Protein AF-F8KZ22-F1 (afdb_monomer_lite)

Structure (mmCIF, N/CA/C/O backbone):
data_AF-F8KZ22-F1
#
_entry.id   AF-F8KZ22-F1
#
loop_
_atom_site.group_PDB
_atom_site.id
_atom_site.type_symbol
_atom_site.label_atom_id
_atom_site.label_alt_id
_atom_site.label_comp_id
_atom_site.label_asym_id
_atom_site.label_entity_id
_atom_site.label_seq_id
_atom_site.pdbx_PDB_ins_code
_atom_site.Cartn_x
_atom_site.Cartn_y
_atom_site.Cartn_z
_atom_site.occupancy
_atom_site.B_iso_or_equiv
_atom_site.auth_seq_id
_atom_site.auth_comp_id
_atom_site.auth_asym_id
_atom_site.auth_atom_id
_atom_site.pdbx_PDB_model_num
ATOM 1 N N . MET A 1 1 ? -4.131 7.095 10.435 1.00 88.06 1 MET A N 1
ATOM 2 C CA . MET A 1 1 ? -4.513 5.981 9.549 1.00 88.06 1 MET A CA 1
ATOM 3 C C . MET A 1 1 ? -5.635 5.099 10.100 1.00 88.06 1 MET A C 1
ATOM 5 O O . MET A 1 1 ? -5.567 4.620 11.239 1.00 88.06 1 MET A O 1
ATOM 9 N N . TYR A 1 2 ? -6.628 4.825 9.253 1.00 82.56 2 TYR A N 1
ATOM 10 C CA . TYR A 1 2 ? -7.607 3.747 9.425 1.00 82.56 2 TYR A CA 1
ATOM 11 C C . TYR A 1 2 ? -7.615 2.875 8.162 1.00 82.56 2 TYR A C 1
ATOM 13 O O . TYR A 1 2 ? -7.743 3.401 7.058 1.00 82.56 2 TYR A O 1
ATOM 21 N N . ILE A 1 3 ? -7.444 1.565 8.351 1.00 79.25 3 ILE A N 1
ATOM 22 C CA . ILE A 1 3 ? -7.582 0.532 7.321 1.00 79.25 3 ILE A CA 1
ATOM 23 C C . ILE A 1 3 ? -8.841 -0.225 7.697 1.00 79.25 3 ILE A C 1
ATOM 25 O O . ILE A 1 3 ? -8.985 -0.617 8.860 1.00 79.25 3 ILE A O 1
ATOM 29 N N . PHE A 1 4 ? -9.753 -0.364 6.752 1.00 72.38 4 PHE A N 1
ATOM 30 C CA . PHE A 1 4 ? -11.017 -1.020 6.998 1.00 72.38 4 PHE A CA 1
ATOM 31 C C . PHE A 1 4 ? -11.191 -2.143 5.993 1.00 72.38 4 PHE A C 1
ATOM 33 O O . PHE A 1 4 ? -11.305 -1.906 4.793 1.00 72.38 4 PHE A O 1
ATOM 40 N N . ASP A 1 5 ? -11.132 -3.351 6.530 1.00 68.69 5 ASP A N 1
ATOM 41 C CA . ASP A 1 5 ? -11.573 -4.566 5.878 1.00 68.69 5 ASP A CA 1
ATOM 42 C C . ASP A 1 5 ? -12.926 -4.878 6.515 1.00 68.69 5 ASP A C 1
ATOM 44 O O . ASP A 1 5 ? -12.996 -5.167 7.714 1.00 68.69 5 ASP A O 1
ATOM 48 N N . GLU A 1 6 ? -14.005 -4.655 5.765 1.00 57.28 6 GLU A N 1
ATOM 49 C CA . GLU A 1 6 ? -15.361 -4.832 6.288 1.00 57.28 6 GLU A CA 1
ATOM 50 C C . GLU A 1 6 ? -15.646 -6.293 6.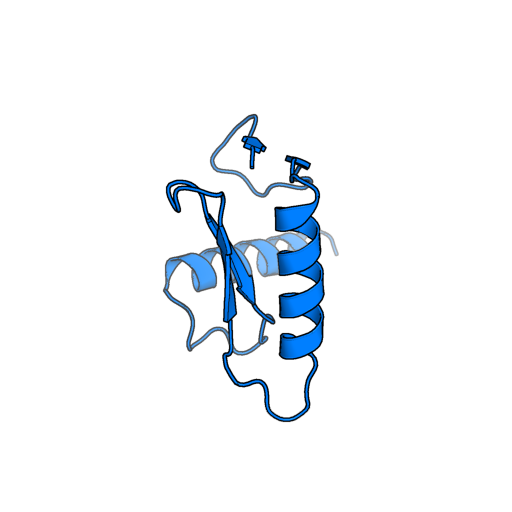602 1.00 57.28 6 GLU A C 1
ATOM 52 O O . GLU A 1 6 ? -16.498 -6.568 7.441 1.00 57.28 6 GLU A O 1
ATOM 57 N N . ASP A 1 7 ? -14.948 -7.219 5.943 1.00 55.69 7 ASP A N 1
ATOM 58 C CA . ASP A 1 7 ? -15.456 -8.555 5.758 1.00 55.69 7 ASP A CA 1
ATOM 59 C C . ASP A 1 7 ? -14.417 -9.391 4.952 1.00 55.69 7 ASP A C 1
ATOM 61 O O . ASP A 1 7 ? -14.278 -9.234 3.742 1.00 55.69 7 ASP A O 1
ATOM 65 N N . LEU A 1 8 ? -13.865 -10.430 5.601 1.00 57.28 8 LEU A N 1
ATOM 66 C CA . LEU A 1 8 ? -13.655 -11.791 5.051 1.00 57.28 8 LEU A CA 1
ATOM 67 C C . LEU A 1 8 ? -12.252 -12.263 4.587 1.00 57.28 8 LEU A C 1
ATOM 69 O O . LEU A 1 8 ? -11.420 -11.540 4.061 1.00 57.28 8 LEU A O 1
ATOM 73 N N . GLU A 1 9 ? -12.078 -13.594 4.660 1.00 56.06 9 GLU A N 1
ATOM 74 C CA . GLU A 1 9 ? -11.053 -14.393 3.960 1.00 56.06 9 GLU A CA 1
ATOM 75 C C . GLU A 1 9 ? -11.362 -14.504 2.447 1.00 56.06 9 GLU A C 1
ATOM 77 O O . GLU A 1 9 ? -11.626 -15.593 1.931 1.00 56.06 9 GLU A O 1
ATOM 82 N N . LYS A 1 10 ? -11.420 -13.372 1.733 1.00 58.50 10 LYS A N 1
ATOM 83 C CA . LYS A 1 10 ? -11.750 -13.308 0.296 1.00 58.50 10 LYS A CA 1
ATOM 84 C C . LYS A 1 10 ? -10.836 -12.351 -0.462 1.00 58.50 10 LYS A C 1
ATOM 86 O O . LYS A 1 10 ? -10.216 -11.475 0.133 1.00 58.50 10 LYS A O 1
ATOM 91 N N . ASN A 1 11 ? -10.819 -12.493 -1.788 1.00 62.94 11 ASN A N 1
ATOM 92 C CA . ASN A 1 11 ? -10.303 -11.456 -2.676 1.00 62.94 11 ASN A CA 1
ATOM 93 C C . ASN A 1 11 ? -11.126 -10.175 -2.476 1.00 62.94 11 ASN A C 1
ATOM 95 O O . ASN A 1 11 ? -12.358 -10.214 -2.513 1.00 62.94 11 ASN A O 1
ATOM 99 N N . LEU A 1 12 ? -10.435 -9.064 -2.218 1.00 70.62 12 LEU A N 1
ATOM 100 C CA . LEU A 1 12 ? -11.047 -7.754 -2.030 1.00 70.62 12 LEU A CA 1
ATOM 101 C C . LEU A 1 12 ? -11.066 -7.017 -3.370 1.00 70.62 12 LEU A C 1
ATOM 103 O O . LEU A 1 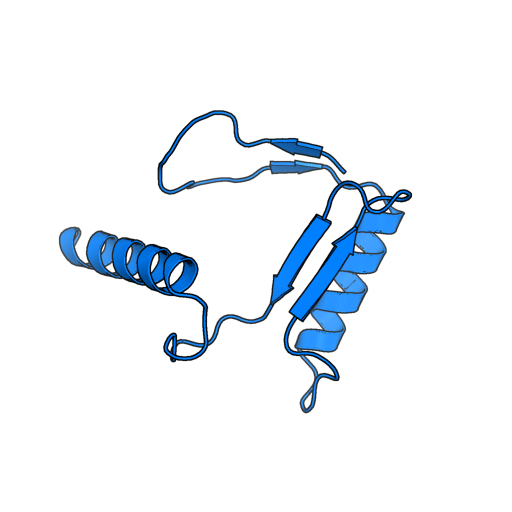12 ? -10.018 -6.611 -3.865 1.00 70.62 12 LEU A O 1
ATOM 107 N N . ASP A 1 13 ? -12.259 -6.785 -3.915 1.00 68.94 13 ASP A N 1
ATOM 108 C CA . ASP A 1 13 ? -12.434 -5.970 -5.128 1.00 68.94 13 ASP A CA 1
ATOM 109 C C . ASP A 1 13 ? -12.277 -4.462 -4.849 1.00 68.94 13 ASP A C 1
ATOM 111 O O . ASP A 1 13 ? -12.165 -3.648 -5.768 1.00 68.94 13 ASP A O 1
ATOM 115 N N . GLY A 1 14 ? -12.279 -4.061 -3.572 1.00 69.81 14 GLY A N 1
ATOM 116 C CA . GLY A 1 14 ? -12.131 -2.672 -3.161 1.00 69.81 14 GLY A CA 1
ATOM 117 C C . GLY A 1 14 ? -11.617 -2.527 -1.734 1.00 69.81 14 GLY A C 1
ATOM 118 O O . GLY A 1 14 ? -12.051 -3.231 -0.827 1.00 69.81 14 GLY A O 1
ATOM 119 N N . ILE A 1 15 ? -10.709 -1.570 -1.535 1.00 83.25 15 ILE A N 1
ATOM 120 C CA . ILE A 1 15 ? -10.183 -1.184 -0.222 1.00 83.25 15 ILE A CA 1
ATOM 121 C C . ILE A 1 15 ? -10.342 0.323 -0.021 1.00 83.25 15 ILE A C 1
ATOM 123 O O . ILE A 1 15 ? -10.107 1.111 -0.938 1.00 83.25 15 ILE A O 1
ATOM 127 N N . THR A 1 16 ? -10.710 0.736 1.194 1.00 84.62 16 THR A N 1
ATOM 128 C CA . THR A 1 16 ? -10.727 2.152 1.585 1.00 84.62 16 THR A CA 1
ATOM 129 C C . THR A 1 16 ? -9.671 2.404 2.651 1.00 84.62 16 THR A C 1
ATOM 131 O O . THR A 1 16 ? -9.717 1.837 3.743 1.00 84.62 16 THR A O 1
ATOM 134 N N . ILE A 1 17 ? -8.728 3.295 2.343 1.00 90.25 17 ILE A N 1
ATOM 135 C CA . ILE A 1 17 ? -7.658 3.700 3.256 1.00 90.25 17 ILE A CA 1
ATOM 136 C C . ILE A 1 17 ? -7.857 5.176 3.600 1.00 90.25 17 ILE A C 1
ATOM 138 O O . ILE A 1 17 ? -7.825 6.042 2.727 1.00 90.25 17 ILE A O 1
ATOM 142 N N . LEU A 1 18 ? -8.052 5.468 4.886 1.00 92.81 18 LEU A N 1
ATOM 143 C CA . LEU A 1 18 ? -8.232 6.831 5.383 1.00 92.81 18 LEU A CA 1
ATOM 144 C C . LEU A 1 18 ? -6.920 7.324 5.997 1.00 92.81 18 LEU A C 1
ATOM 146 O O . LEU A 1 18 ? -6.504 6.859 7.068 1.00 92.81 18 LEU A O 1
ATOM 150 N N . LEU A 1 19 ? -6.291 8.277 5.310 1.00 93.94 19 LEU A N 1
ATOM 151 C CA . LEU A 1 19 ? -4.985 8.832 5.654 1.00 93.94 19 LEU A CA 1
ATOM 152 C C . LEU A 1 19 ? -5.089 10.297 6.083 1.00 93.94 19 LEU A C 1
ATOM 154 O O . LEU A 1 19 ? -5.899 11.066 5.562 1.00 93.94 19 LEU A O 1
ATOM 158 N N . THR A 1 20 ? -4.243 10.699 7.027 1.00 96.31 20 THR A N 1
ATOM 159 C CA . THR A 1 20 ? -4.012 12.115 7.325 1.00 96.31 20 THR A CA 1
ATOM 160 C C . THR A 1 20 ? -3.205 12.772 6.201 1.00 96.31 20 THR A C 1
ATOM 162 O O . THR A 1 20 ? -2.625 12.105 5.343 1.00 96.31 20 THR A O 1
ATOM 165 N N . ARG A 1 21 ? -3.111 14.107 6.215 1.00 95.69 21 ARG A N 1
ATOM 166 C CA . ARG A 1 21 ? -2.291 14.843 5.241 1.00 95.69 21 ARG A CA 1
ATOM 167 C C . ARG A 1 21 ? -0.822 14.401 5.252 1.00 95.69 21 ARG A C 1
ATOM 169 O O . ARG A 1 21 ? -0.253 14.201 4.187 1.00 95.69 21 ARG A O 1
ATOM 176 N N . SER A 1 22 ? -0.229 14.235 6.434 1.00 95.75 22 SER A N 1
ATOM 177 C CA . SER A 1 22 ? 1.170 13.813 6.578 1.00 95.75 22 SER A CA 1
ATOM 178 C C . SER A 1 22 ? 1.394 12.374 6.108 1.00 95.75 22 SER A C 1
ATOM 180 O O . SER A 1 22 ? 2.431 12.070 5.527 1.00 95.75 22 SER A O 1
ATOM 182 N N . GLU A 1 23 ? 0.419 11.486 6.314 1.00 96.56 23 GLU A N 1
ATOM 183 C CA . GLU A 1 23 ? 0.447 10.121 5.780 1.00 96.56 23 GLU A CA 1
ATOM 184 C C . GLU A 1 23 ? 0.367 10.141 4.237 1.00 96.56 23 GLU A C 1
ATOM 186 O O . GLU A 1 23 ? 1.146 9.466 3.571 1.00 96.56 23 GLU A O 1
ATOM 191 N N . ILE A 1 24 ? -0.482 10.986 3.638 1.00 95.69 24 ILE A N 1
ATOM 192 C CA . ILE A 1 24 ? -0.540 11.161 2.172 1.00 95.69 24 ILE A CA 1
ATOM 193 C C . ILE A 1 24 ? 0.782 11.692 1.598 1.00 95.69 24 ILE A C 1
ATOM 195 O O . ILE A 1 24 ? 1.219 11.258 0.532 1.00 95.69 24 ILE A O 1
ATOM 199 N N . GLU A 1 25 ? 1.439 12.622 2.285 1.00 95.81 25 GLU A N 1
ATOM 200 C CA . GLU A 1 25 ? 2.736 13.153 1.851 1.00 95.81 25 GLU A CA 1
ATOM 201 C C . GLU A 1 25 ? 3.825 12.070 1.846 1.00 95.81 25 GLU A C 1
ATOM 203 O O . GLU A 1 25 ? 4.596 11.996 0.886 1.00 95.81 25 GLU A O 1
ATOM 208 N N . GLN A 1 26 ? 3.839 11.189 2.855 1.00 94.44 26 GLN A N 1
ATOM 209 C CA . GLN A 1 26 ? 4.714 10.012 2.882 1.00 94.44 26 GLN A CA 1
ATOM 210 C C . 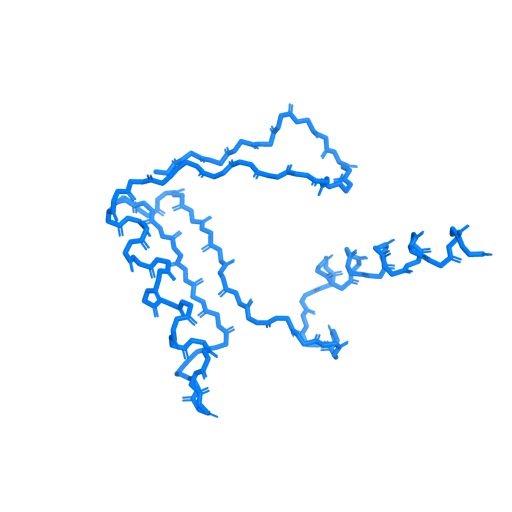GLN A 1 26 ? 4.446 9.094 1.685 1.00 94.44 26 GLN A C 1
ATOM 212 O O . GLN A 1 26 ? 5.381 8.755 0.961 1.00 94.44 26 GLN A O 1
ATOM 217 N N . LEU A 1 27 ? 3.174 8.766 1.420 1.00 95.06 27 LEU A N 1
ATOM 218 C CA . LEU A 1 27 ? 2.773 7.920 0.291 1.00 95.06 27 LEU A CA 1
ATOM 219 C C . LEU A 1 27 ? 3.310 8.456 -1.042 1.00 95.06 27 LEU A C 1
ATOM 221 O O . LEU A 1 27 ? 3.911 7.712 -1.811 1.00 95.06 27 LEU A O 1
ATOM 225 N N . ILE A 1 28 ? 3.118 9.752 -1.309 1.00 95.19 28 ILE A N 1
ATOM 226 C CA . ILE A 1 28 ? 3.584 10.390 -2.549 1.00 95.19 28 ILE A CA 1
ATOM 227 C C . ILE A 1 28 ? 5.112 10.351 -2.643 1.00 95.19 28 ILE A C 1
ATOM 229 O O . ILE A 1 28 ? 5.651 10.117 -3.725 1.00 95.19 28 ILE A O 1
ATOM 233 N N . GLY A 1 29 ? 5.810 10.600 -1.533 1.00 94.50 29 GLY A N 1
ATOM 234 C CA . GLY A 1 29 ? 7.268 10.520 -1.475 1.00 94.50 29 GLY A CA 1
ATOM 235 C C . GLY A 1 29 ? 7.774 9.123 -1.828 1.00 94.50 29 GLY A C 1
ATOM 236 O O . GLY A 1 29 ? 8.603 8.982 -2.724 1.00 94.50 29 GLY A O 1
ATOM 237 N N . TYR A 1 30 ? 7.219 8.096 -1.188 1.00 95.00 30 TYR A N 1
ATOM 238 C CA . TYR A 1 30 ? 7.604 6.702 -1.412 1.00 95.00 30 TYR A CA 1
ATOM 239 C C . TYR A 1 30 ? 7.267 6.224 -2.821 1.00 95.00 30 TYR A C 1
ATOM 241 O O . TYR A 1 30 ? 8.106 5.616 -3.478 1.00 95.00 30 TYR A O 1
ATOM 249 N N . ALA A 1 31 ? 6.080 6.562 -3.330 1.00 91.69 31 ALA A N 1
ATOM 250 C CA . ALA A 1 31 ? 5.689 6.222 -4.693 1.00 91.69 31 ALA A CA 1
ATOM 251 C C . ALA A 1 31 ? 6.643 6.829 -5.734 1.00 91.69 31 ALA A C 1
ATOM 253 O O . ALA A 1 31 ? 6.974 6.172 -6.715 1.00 91.69 31 ALA A O 1
ATOM 254 N N . LYS A 1 32 ? 7.122 8.062 -5.520 1.00 93.75 32 LYS A N 1
ATOM 255 C CA . LYS A 1 32 ? 8.116 8.684 -6.408 1.00 93.75 32 LYS A CA 1
ATOM 256 C C . LYS A 1 32 ? 9.467 7.979 -6.346 1.00 93.75 32 LYS A C 1
ATOM 258 O O . LYS A 1 32 ? 10.046 7.743 -7.397 1.00 93.75 32 LYS A O 1
ATOM 263 N N . GLN A 1 33 ? 9.935 7.638 -5.147 1.00 93.00 33 GLN A N 1
ATOM 264 C CA . GLN A 1 33 ? 11.222 6.962 -4.961 1.00 93.00 33 GLN A CA 1
ATOM 265 C C . GLN A 1 33 ? 11.240 5.564 -5.583 1.00 93.00 33 GLN A C 1
ATOM 267 O O . GLN A 1 33 ? 12.226 5.183 -6.200 1.00 93.00 33 GLN A O 1
ATOM 272 N N . LEU A 1 34 ? 10.132 4.822 -5.485 1.00 91.31 34 LEU A N 1
ATOM 273 C CA . LEU A 1 34 ? 9.996 3.508 -6.118 1.00 91.31 34 LEU A CA 1
ATOM 274 C C . LEU A 1 34 ? 10.135 3.557 -7.648 1.00 91.31 34 LEU A C 1
ATOM 276 O O . LEU A 1 34 ? 10.541 2.571 -8.250 1.00 91.31 34 LEU A O 1
ATOM 280 N N . LEU A 1 35 ? 9.802 4.685 -8.279 1.00 89.94 35 LEU A N 1
ATOM 281 C CA . LEU A 1 35 ? 9.870 4.862 -9.733 1.00 89.94 35 LEU A CA 1
ATOM 282 C C . LEU A 1 35 ? 11.246 5.340 -10.235 1.00 89.94 35 LEU A C 1
ATOM 284 O O . LEU A 1 35 ? 11.397 5.608 -11.427 1.00 89.94 35 LEU A O 1
ATOM 288 N N . GLU A 1 36 ? 12.238 5.488 -9.356 1.00 91.31 36 GLU A N 1
ATOM 289 C CA . GLU A 1 36 ? 13.605 5.849 -9.743 1.00 91.31 36 GLU A CA 1
ATOM 290 C C . GLU A 1 36 ? 14.320 4.668 -10.430 1.00 91.31 36 GLU A C 1
ATOM 292 O O . GLU A 1 36 ? 14.027 3.510 -10.154 1.00 91.31 36 GLU A O 1
ATOM 297 N N . GLU A 1 37 ? 15.291 4.937 -11.316 1.00 86.88 37 GLU A N 1
ATOM 298 C CA . GLU A 1 37 ? 16.035 3.877 -12.034 1.00 86.88 37 GLU A CA 1
ATOM 299 C C . GLU A 1 37 ? 16.821 2.944 -11.095 1.00 86.88 37 GLU A C 1
ATOM 301 O O . GLU A 1 37 ? 17.103 1.803 -11.450 1.00 86.88 37 GLU A O 1
ATOM 306 N N . ASN A 1 38 ? 17.191 3.433 -9.909 1.00 83.88 38 ASN A N 1
ATOM 307 C CA . ASN A 1 38 ? 17.883 2.675 -8.868 1.00 83.88 38 ASN A CA 1
ATOM 308 C C . ASN A 1 38 ? 17.282 3.049 -7.505 1.00 83.88 38 ASN A C 1
ATOM 310 O O . ASN A 1 38 ? 17.868 3.869 -6.789 1.00 83.88 38 ASN A O 1
ATOM 314 N N . PRO A 1 39 ? 16.100 2.513 -7.162 1.00 87.31 39 PRO A N 1
ATOM 315 C CA . PRO A 1 39 ? 15.428 2.883 -5.932 1.00 87.31 39 PRO A CA 1
ATOM 316 C C . PRO A 1 39 ? 16.270 2.422 -4.731 1.00 87.31 39 PRO A C 1
ATOM 318 O O . PRO A 1 39 ? 16.860 1.340 -4.759 1.00 87.31 39 P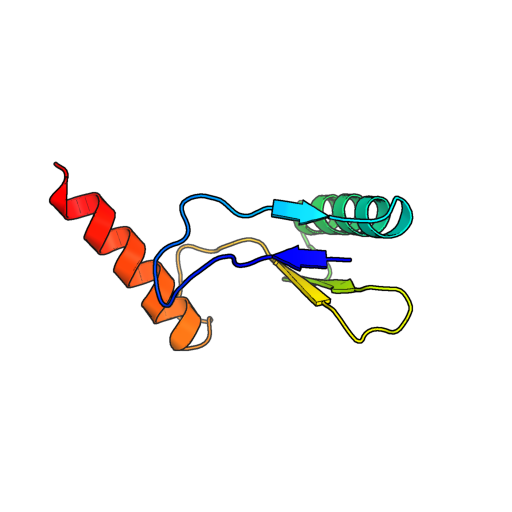RO A O 1
ATOM 321 N N . PRO A 1 40 ? 16.348 3.213 -3.651 1.00 85.75 40 PRO A N 1
ATOM 322 C CA . PRO A 1 40 ? 17.153 2.842 -2.490 1.00 85.75 40 PRO A CA 1
ATOM 323 C C . PRO A 1 40 ? 16.542 1.696 -1.662 1.00 85.75 40 PRO A C 1
ATOM 325 O O . PRO A 1 40 ? 17.223 1.154 -0.793 1.00 85.75 40 PRO A O 1
ATOM 328 N N . SER A 1 41 ? 15.277 1.335 -1.904 1.00 85.44 41 SER A N 1
ATOM 329 C CA . SER A 1 41 ? 14.586 0.187 -1.307 1.00 85.44 41 SER A CA 1
ATOM 330 C C . SER A 1 41 ? 13.507 -0.347 -2.254 1.00 85.44 41 SER A C 1
ATOM 332 O O . SER A 1 41 ? 12.843 0.435 -2.933 1.00 85.44 41 SER A O 1
ATOM 334 N N . ASP A 1 42 ? 13.275 -1.663 -2.236 1.00 84.81 42 ASP A N 1
ATOM 335 C CA . ASP A 1 42 ? 12.224 -2.327 -3.030 1.00 84.81 42 ASP A CA 1
ATOM 336 C C . ASP A 1 42 ? 10.813 -2.130 -2.440 1.00 84.81 42 ASP A C 1
ATOM 338 O O . ASP A 1 42 ? 9.796 -2.430 -3.073 1.00 84.81 42 ASP A O 1
ATOM 342 N N . HIS A 1 43 ? 10.740 -1.646 -1.198 1.00 90.38 43 HIS A N 1
ATOM 343 C CA . HIS A 1 43 ? 9.496 -1.346 -0.501 1.00 90.38 43 HIS A CA 1
ATOM 344 C C . HIS A 1 43 ? 9.669 -0.233 0.534 1.00 90.38 43 HIS A C 1
ATOM 346 O O . HIS A 1 43 ? 10.764 0.028 1.035 1.00 90.38 43 HIS A O 1
ATOM 352 N N . TYR A 1 44 ? 8.556 0.397 0.887 1.00 92.31 44 TYR A N 1
ATOM 353 C CA . TYR A 1 44 ? 8.475 1.442 1.896 1.00 92.31 44 TYR A CA 1
ATOM 354 C C . TYR A 1 44 ? 7.323 1.182 2.852 1.00 92.31 44 TYR A C 1
ATOM 356 O O . TYR A 1 44 ? 6.350 0.511 2.511 1.00 92.31 44 TYR A O 1
ATOM 364 N N . HIS A 1 45 ? 7.429 1.754 4.044 1.00 91.94 45 HIS A N 1
ATOM 365 C CA . HIS A 1 45 ? 6.449 1.611 5.108 1.00 91.94 45 HIS A CA 1
ATOM 366 C C . HIS A 1 45 ? 5.780 2.957 5.355 1.00 91.94 45 HIS A C 1
ATOM 368 O O . HIS A 1 45 ? 6.425 3.914 5.777 1.00 91.94 45 HIS A O 1
ATOM 374 N N . LEU A 1 46 ? 4.486 3.033 5.070 1.00 94.12 46 LEU A N 1
ATOM 375 C CA . LEU A 1 46 ? 3.645 4.159 5.433 1.00 94.12 46 LEU A CA 1
ATOM 376 C C . LEU A 1 46 ? 3.044 3.902 6.810 1.00 94.12 46 LEU A C 1
ATOM 378 O O . LEU A 1 46 ? 2.228 2.996 6.966 1.00 94.12 46 LEU A O 1
ATOM 382 N N . SER A 1 47 ? 3.415 4.725 7.786 1.00 93.25 47 SER A N 1
ATOM 383 C CA . SER A 1 47 ? 3.056 4.505 9.186 1.00 93.25 47 SER A CA 1
ATOM 384 C C . SER A 1 47 ? 2.350 5.710 9.792 1.00 93.25 47 SER A C 1
ATOM 386 O O . SER A 1 47 ? 2.573 6.861 9.409 1.00 93.25 47 SER A O 1
ATOM 388 N N . ASN A 1 48 ? 1.480 5.441 10.763 1.00 92.19 48 ASN A N 1
ATOM 389 C CA . ASN A 1 48 ? 0.892 6.498 11.577 1.00 92.19 48 ASN A CA 1
ATOM 390 C C . ASN A 1 48 ? 1.905 7.040 12.606 1.00 92.19 48 ASN A C 1
ATOM 392 O O . ASN A 1 48 ? 2.965 6.463 12.829 1.00 92.19 48 ASN A O 1
ATOM 396 N N . GLU A 1 49 ? 1.556 8.136 13.282 1.00 89.75 49 GLU A N 1
ATOM 397 C CA . GLU A 1 49 ? 2.469 8.896 14.160 1.00 89.75 49 GLU A CA 1
ATOM 398 C C . GLU A 1 49 ? 3.155 8.073 15.266 1.00 89.75 49 GLU A C 1
ATOM 400 O O . GLU A 1 49 ? 4.256 8.411 15.693 1.00 89.75 49 GLU A O 1
ATOM 405 N N . ASN A 1 50 ? 2.518 6.997 15.738 1.00 91.75 50 ASN A N 1
ATOM 406 C CA . ASN A 1 50 ? 3.047 6.126 16.791 1.00 91.75 50 ASN A CA 1
ATOM 407 C C . ASN A 1 50 ? 3.558 4.768 16.279 1.00 91.75 50 ASN A C 1
ATOM 409 O O . ASN A 1 50 ? 3.834 3.886 17.096 1.00 91.75 50 ASN A O 1
ATOM 413 N N . TYR A 1 51 ? 3.660 4.592 14.958 1.00 89.19 51 TYR A N 1
ATOM 414 C CA . TYR A 1 51 ? 4.121 3.366 14.296 1.00 89.19 51 TYR A CA 1
ATOM 415 C C . TYR A 1 51 ? 3.339 2.100 14.696 1.00 89.19 51 TYR A C 1
ATOM 417 O O . TYR A 1 51 ? 3.843 0.989 14.577 1.00 89.19 51 TYR A O 1
ATOM 425 N N . GLN A 1 52 ? 2.111 2.247 15.207 1.00 89.94 52 GLN A N 1
ATOM 426 C CA . GLN A 1 52 ? 1.259 1.109 15.583 1.00 89.94 52 GLN A CA 1
ATOM 427 C C . GLN A 1 52 ? 0.451 0.573 14.401 1.00 89.94 52 GLN A C 1
ATOM 429 O O . GLN A 1 52 ? -0.072 -0.537 14.464 1.00 89.94 52 GLN A O 1
ATOM 434 N N . LYS A 1 53 ? 0.294 1.375 13.345 1.00 88.75 53 LYS A N 1
ATOM 435 C CA . LYS A 1 53 ? -0.387 0.996 12.108 1.00 88.75 53 LYS A CA 1
ATOM 436 C C . LYS A 1 53 ? 0.527 1.303 10.934 1.00 88.75 53 LYS A C 1
ATOM 438 O O . LYS A 1 53 ? 1.046 2.417 10.858 1.00 88.75 53 LYS A O 1
ATOM 443 N N . GLU A 1 54 ? 0.641 0.351 10.014 1.00 89.19 54 GLU A N 1
ATOM 444 C CA . GLU A 1 54 ? 1.548 0.420 8.870 1.00 89.19 54 GLU A CA 1
ATOM 445 C C . GLU A 1 54 ? 0.909 -0.165 7.600 1.00 89.19 54 GLU A C 1
ATOM 447 O O . GLU A 1 54 ? 0.132 -1.118 7.672 1.00 89.19 54 GLU A O 1
ATOM 452 N N . ILE A 1 55 ? 1.245 0.414 6.447 1.00 90.50 55 ILE A N 1
ATOM 453 C CA . ILE A 1 55 ? 0.991 -0.122 5.108 1.00 90.50 55 ILE A CA 1
ATOM 454 C C . ILE A 1 55 ? 2.334 -0.245 4.392 1.00 90.50 55 ILE A C 1
ATOM 456 O O . ILE A 1 55 ? 3.065 0.737 4.269 1.00 90.50 55 ILE A O 1
ATOM 460 N N . THR A 1 56 ? 2.643 -1.431 3.875 1.00 89.81 56 THR A N 1
ATOM 461 C CA . THR A 1 56 ? 3.820 -1.638 3.024 1.00 89.81 56 THR A CA 1
ATOM 462 C C . THR A 1 56 ? 3.470 -1.347 1.567 1.00 89.81 56 THR A C 1
ATOM 464 O O . THR A 1 56 ? 2.511 -1.896 1.029 1.00 89.81 56 THR A O 1
ATOM 467 N N . ILE A 1 57 ? 4.261 -0.495 0.920 1.00 90.69 57 ILE A N 1
ATOM 468 C CA . ILE A 1 57 ? 4.117 -0.099 -0.483 1.00 90.69 57 ILE A CA 1
ATOM 469 C C . ILE A 1 57 ? 5.331 -0.635 -1.232 1.00 90.69 57 ILE A C 1
ATOM 471 O O . ILE A 1 57 ? 6.462 -0.355 -0.846 1.00 90.69 57 ILE A O 1
ATOM 475 N N . CYS A 1 58 ? 5.113 -1.399 -2.295 1.00 89.25 58 CYS A N 1
ATOM 476 C CA . CYS A 1 58 ? 6.183 -1.981 -3.100 1.00 89.25 58 CYS A CA 1
ATOM 477 C C . CYS A 1 58 ? 5.767 -2.061 -4.569 1.00 89.25 58 CYS A C 1
ATOM 479 O O . CYS A 1 58 ? 4.573 -2.042 -4.881 1.00 89.25 58 CYS A O 1
ATOM 481 N N . ILE A 1 59 ? 6.750 -2.151 -5.466 1.00 87.69 59 ILE A N 1
ATOM 482 C CA . ILE A 1 59 ? 6.486 -2.503 -6.862 1.00 87.69 59 ILE A CA 1
ATOM 483 C C . ILE A 1 59 ? 6.392 -4.024 -6.957 1.00 87.69 59 ILE A C 1
ATOM 485 O O . ILE A 1 59 ? 7.265 -4.757 -6.490 1.00 87.69 59 ILE A O 1
ATOM 489 N N . TYR A 1 60 ? 5.310 -4.493 -7.566 1.00 83.75 60 TYR A N 1
ATOM 490 C CA . TYR A 1 60 ? 5.112 -5.901 -7.863 1.00 83.75 60 TYR A CA 1
ATOM 491 C C . TYR A 1 60 ? 5.984 -6.339 -9.050 1.00 83.75 60 TYR A C 1
ATOM 493 O O . TYR A 1 60 ? 5.971 -5.699 -10.104 1.00 83.75 60 TYR A O 1
ATOM 501 N N . ASN A 1 61 ? 6.709 -7.448 -8.885 1.00 78.88 61 ASN A N 1
ATOM 502 C CA . ASN A 1 61 ? 7.423 -8.136 -9.958 1.00 78.88 61 ASN A CA 1
ATOM 503 C C . ASN A 1 61 ? 6.695 -9.452 -10.313 1.00 78.88 61 ASN A C 1
ATOM 505 O O . ASN A 1 61 ? 6.420 -10.239 -9.403 1.00 78.88 61 ASN A O 1
ATOM 509 N N . PRO A 1 62 ? 6.429 -9.730 -11.607 1.00 78.06 62 PRO A N 1
ATOM 510 C CA . PRO A 1 62 ? 5.870 -11.006 -12.059 1.00 78.06 62 PRO A CA 1
ATOM 511 C C . PRO A 1 62 ? 6.664 -12.246 -11.629 1.00 78.06 62 PRO A C 1
ATOM 513 O O . PRO A 1 62 ? 6.088 -13.323 -11.474 1.00 78.06 62 PRO A O 1
ATOM 516 N N . ASP A 1 63 ? 7.981 -12.127 -11.423 1.00 85.38 63 ASP A N 1
ATOM 517 C CA . ASP A 1 63 ? 8.752 -13.192 -10.783 1.00 85.38 63 ASP A CA 1
ATOM 518 C C . ASP A 1 63 ? 8.452 -13.225 -9.283 1.00 85.38 63 ASP A C 1
ATOM 520 O O . ASP A 1 63 ? 9.076 -12.540 -8.470 1.00 85.38 63 ASP A O 1
ATOM 524 N N . ILE A 1 64 ? 7.482 -14.062 -8.916 1.00 86.44 64 ILE A N 1
ATOM 525 C CA . ILE A 1 64 ? 7.012 -14.140 -7.538 1.00 86.44 64 ILE A CA 1
ATOM 526 C C . ILE A 1 64 ? 7.923 -14.962 -6.614 1.00 86.44 64 ILE A C 1
ATOM 528 O O . ILE A 1 64 ? 7.655 -15.056 -5.414 1.00 86.44 64 ILE A O 1
ATOM 532 N N . SER A 1 65 ? 8.973 -15.594 -7.148 1.00 85.56 65 SER A N 1
ATOM 533 C CA . SER A 1 65 ? 9.789 -16.580 -6.423 1.00 85.56 65 SER A CA 1
ATOM 534 C C . SER A 1 65 ? 10.479 -16.015 -5.178 1.00 85.56 65 SER A C 1
ATOM 536 O O . SER A 1 65 ? 10.741 -16.755 -4.227 1.00 85.56 65 SER A O 1
ATOM 538 N N . THR A 1 66 ? 10.724 -14.705 -5.161 1.00 83.56 66 THR A N 1
ATOM 539 C CA . THR A 1 66 ? 11.396 -13.979 -4.078 1.00 83.56 66 THR A CA 1
ATOM 540 C C . THR A 1 66 ? 10.448 -13.528 -2.965 1.00 83.56 66 THR A C 1
ATOM 542 O O . THR A 1 66 ? 10.908 -13.225 -1.862 1.00 83.56 66 THR A O 1
ATOM 545 N N . TYR A 1 67 ? 9.130 -13.514 -3.198 1.00 84.62 67 TYR A N 1
ATOM 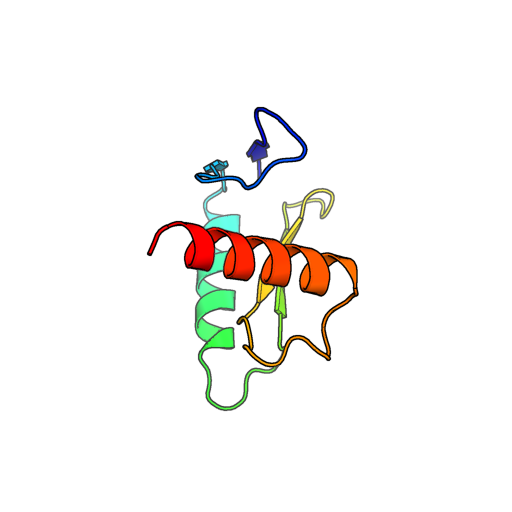546 C CA . TYR A 1 67 ? 8.160 -13.148 -2.167 1.00 84.62 67 TYR A CA 1
ATOM 547 C C . TYR A 1 67 ? 7.933 -14.289 -1.179 1.00 84.62 67 TYR A C 1
ATOM 549 O O . TYR A 1 67 ? 8.175 -15.462 -1.459 1.00 84.62 67 TYR A O 1
ATOM 557 N N . ASN A 1 68 ? 7.401 -13.958 -0.003 1.00 88.81 68 ASN A N 1
ATOM 558 C CA . ASN A 1 68 ? 7.022 -14.980 0.963 1.00 88.81 68 ASN A CA 1
ATOM 559 C C . ASN A 1 68 ? 5.883 -15.882 0.418 1.00 88.81 68 ASN A C 1
ATOM 561 O O . ASN A 1 68 ? 5.075 -15.434 -0.403 1.00 88.81 68 ASN A O 1
ATOM 565 N N . PRO A 1 69 ? 5.748 -17.129 0.911 1.00 88.31 69 PRO A N 1
ATOM 566 C CA . PRO A 1 69 ? 4.785 -18.091 0.369 1.00 88.31 69 PRO A CA 1
ATOM 567 C C . PRO A 1 69 ? 3.317 -17.646 0.394 1.00 88.31 69 PRO A C 1
ATOM 569 O O . PRO A 1 69 ? 2.537 -18.086 -0.446 1.00 88.31 69 PRO A O 1
ATOM 572 N N . LYS A 1 70 ? 2.917 -16.784 1.339 1.00 85.00 70 LYS A N 1
ATOM 573 C CA . LYS A 1 70 ? 1.532 -16.289 1.415 1.00 85.00 70 LYS A CA 1
ATOM 574 C C . LYS A 1 70 ? 1.230 -15.317 0.279 1.00 85.00 70 LYS A C 1
ATOM 576 O O . LYS A 1 70 ? 0.190 -15.440 -0.352 1.00 85.00 70 LYS A O 1
ATOM 581 N N . VAL A 1 71 ? 2.160 -14.406 -0.007 1.00 84.62 71 VAL A N 1
ATOM 582 C CA . VAL A 1 71 ? 2.058 -13.473 -1.138 1.00 84.62 71 VAL A CA 1
ATOM 583 C C . VAL A 1 71 ? 2.060 -14.244 -2.457 1.00 84.62 71 VAL A C 1
ATOM 585 O O .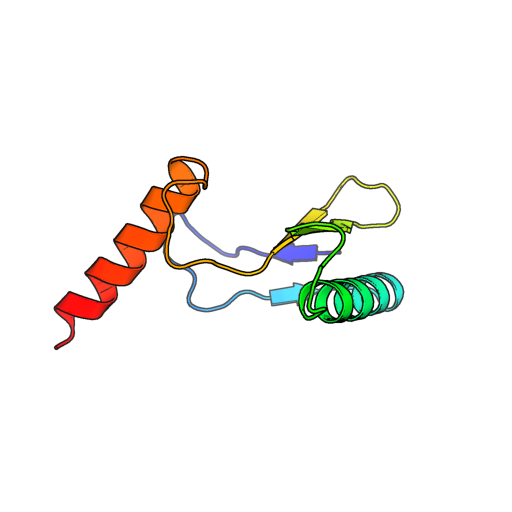 VAL A 1 71 ? 1.194 -14.015 -3.293 1.00 84.62 71 VAL A O 1
ATOM 588 N N . GLN A 1 72 ? 2.946 -15.236 -2.603 1.00 88.19 72 GLN A N 1
ATOM 589 C CA . GLN A 1 72 ? 2.949 -16.115 -3.778 1.00 88.19 72 GLN A CA 1
ATOM 590 C C . GLN A 1 72 ? 1.609 -16.826 -3.987 1.00 88.19 72 GLN A C 1
ATOM 592 O O . GLN A 1 72 ? 1.154 -16.952 -5.119 1.00 88.19 72 GLN A O 1
ATOM 597 N N . LYS A 1 73 ? 0.996 -17.327 -2.906 1.00 86.38 73 LYS A N 1
ATOM 598 C CA . LYS A 1 73 ? -0.306 -17.994 -2.963 1.00 86.38 73 LYS A CA 1
ATOM 599 C C . LYS A 1 73 ? -1.402 -17.029 -3.431 1.00 86.38 73 LYS A C 1
ATOM 601 O O . LYS A 1 73 ? -2.112 -17.376 -4.363 1.00 86.38 73 LYS A O 1
ATOM 606 N N . LEU A 1 74 ? -1.479 -15.837 -2.834 1.00 83.62 74 LEU A N 1
ATOM 607 C CA . LEU A 1 74 ? -2.470 -14.813 -3.190 1.00 83.62 74 LEU A CA 1
ATOM 608 C C . LEU A 1 74 ? -2.401 -14.438 -4.675 1.00 83.62 74 LEU A C 1
ATOM 610 O O . LEU A 1 74 ? -3.421 -14.421 -5.351 1.00 83.62 74 LEU A O 1
ATOM 614 N N . ILE A 1 75 ? -1.194 -14.205 -5.196 1.00 84.69 75 ILE A N 1
ATOM 615 C CA . ILE A 1 75 ? -1.002 -13.836 -6.607 1.00 84.69 75 ILE A CA 1
ATOM 616 C C . ILE A 1 75 ? -1.446 -14.969 -7.543 1.00 84.69 75 ILE A C 1
ATOM 618 O O . ILE A 1 75 ? -2.109 -14.718 -8.543 1.00 84.69 75 ILE A O 1
ATOM 622 N N . LYS A 1 76 ? -1.130 -16.227 -7.208 1.00 85.06 76 LYS A N 1
ATOM 623 C CA . LYS A 1 76 ? -1.551 -17.387 -8.013 1.00 85.06 76 LYS A CA 1
ATOM 624 C C . LYS A 1 76 ? -3.068 -17.568 -8.029 1.00 85.06 76 LYS A C 1
ATOM 626 O O . LYS A 1 76 ? -3.625 -17.876 -9.073 1.00 85.06 76 LYS A O 1
ATOM 631 N N . GLU A 1 77 ? -3.726 -17.391 -6.884 1.00 84.88 77 GLU A N 1
ATOM 632 C CA . GLU A 1 77 ? -5.187 -17.509 -6.783 1.00 84.88 77 GLU A CA 1
ATOM 633 C C . GLU A 1 77 ? -5.907 -16.439 -7.620 1.00 84.88 77 GLU A C 1
ATOM 635 O O . GLU A 1 77 ? -6.945 -16.728 -8.219 1.00 84.88 77 GLU A O 1
ATOM 640 N N . ASP A 1 78 ? -5.342 -15.234 -7.713 1.00 78.69 78 ASP A N 1
ATOM 641 C CA . ASP A 1 78 ? -5.847 -14.158 -8.572 1.00 78.69 78 ASP A CA 1
ATOM 642 C C . ASP A 1 78 ? -5.662 -14.476 -10.070 1.00 78.69 78 ASP A C 1
ATOM 644 O O . ASP A 1 78 ? -6.620 -14.426 -10.845 1.00 78.69 78 ASP A O 1
ATOM 648 N N . GLU A 1 79 ? -4.463 -14.918 -10.472 1.00 80.75 79 GLU A N 1
ATOM 649 C CA . GLU A 1 79 ? -4.178 -15.326 -11.858 1.00 80.75 79 GLU A CA 1
ATOM 650 C C . GLU A 1 79 ? -5.066 -16.485 -12.334 1.00 80.75 79 GLU A C 1
ATOM 652 O O . GLU A 1 79 ? -5.541 -16.485 -13.473 1.00 80.75 79 GLU A O 1
ATOM 657 N N . ASP A 1 80 ? -5.294 -17.483 -11.477 1.00 76.50 80 ASP A N 1
ATOM 658 C CA . ASP A 1 80 ? -6.156 -18.620 -11.794 1.00 76.50 80 ASP A CA 1
ATOM 659 C C . ASP A 1 80 ? -7.628 -18.191 -11.890 1.00 76.50 80 ASP A C 1
ATOM 661 O O . ASP A 1 80 ? -8.341 -18.662 -12.777 1.00 76.50 80 ASP A O 1
ATOM 665 N N . SER A 1 81 ? -8.078 -17.252 -11.048 1.00 71.12 81 SER A N 1
ATOM 666 C CA . SER A 1 81 ? -9.441 -16.700 -11.111 1.00 71.12 81 SER A CA 1
ATOM 667 C C . SER A 1 81 ? -9.697 -15.950 -12.423 1.00 71.12 81 SER A C 1
ATOM 669 O O . SER A 1 81 ? -10.767 -16.101 -13.013 1.00 71.12 81 SER A O 1
ATOM 671 N N . ALA A 1 82 ? -8.704 -15.211 -12.928 1.00 65.00 82 ALA A N 1
ATOM 672 C CA . ALA A 1 82 ? -8.796 -14.484 -14.196 1.00 65.00 82 ALA A CA 1
ATOM 673 C C . ALA A 1 82 ? -8.862 -15.400 -15.437 1.00 65.00 82 ALA A C 1
ATOM 675 O O . ALA A 1 82 ? -9.387 -14.998 -16.472 1.00 65.00 82 ALA A O 1
ATOM 676 N N . ARG A 1 83 ? -8.358 -16.640 -15.354 1.00 64.44 83 ARG A N 1
ATOM 677 C CA . ARG A 1 83 ? -8.347 -17.608 -16.472 1.00 64.44 83 ARG A CA 1
ATOM 678 C C . ARG A 1 83 ? -9.632 -18.422 -16.618 1.00 64.44 83 ARG A C 1
ATOM 680 O O . ARG A 1 83 ? -9.815 -19.073 -17.639 1.00 64.44 83 ARG A O 1
ATOM 687 N N . VAL A 1 84 ? -10.497 -18.434 -15.604 1.00 61.28 84 VAL A N 1
ATOM 688 C CA . VAL A 1 84 ? -11.762 -19.197 -15.614 1.00 61.28 84 VAL A CA 1
ATOM 689 C C . VAL A 1 84 ? -12.905 -18.399 -16.268 1.00 61.28 84 VAL A C 1
ATOM 691 O O . VAL A 1 84 ? -13.968 -18.952 -16.540 1.00 61.28 84 VAL A O 1
ATOM 694 N N . THR A 1 85 ? -12.697 -17.108 -16.539 1.00 56.53 85 THR A N 1
ATOM 695 C CA . THR A 1 85 ? -13.699 -16.200 -17.121 1.00 56.53 85 THR A CA 1
ATOM 696 C C . THR A 1 85 ? -13.588 -15.981 -18.638 1.00 56.53 85 THR A C 1
ATOM 698 O O . THR A 1 85 ? -14.422 -15.253 -19.176 1.00 56.53 85 THR A O 1
ATOM 701 N N . ASP A 1 86 ? -12.622 -16.619 -19.312 1.00 47.69 86 ASP A N 1
ATOM 702 C CA . ASP A 1 86 ? -12.455 -16.660 -20.782 1.00 47.69 86 ASP A CA 1
ATOM 703 C C . ASP A 1 86 ? -12.959 -17.989 -21.382 1.00 47.69 86 ASP A C 1
ATOM 705 O O . ASP A 1 86 ? -13.533 -17.963 -22.499 1.00 47.69 86 ASP A O 1
#

Foldseek 3Di:
DDWDDPDDPDDDPDTDDDDDPVLVVVVVVQVVLQPDPDRPDQWDWRADPVRPDIDIDGDDDPPCVPPDPVVVVVVVVVVVVVVVVD

Sequence (86 aa):
MYIFDEDLEKNLDGITILLTRSEIEQLIGYAKQLLEENPPSDHYHLSNENYQKEITICIYNPDISTYNPKVQKLIKEDEDSARVTD

Organism: Parachlamydia acanthamoebae (strain UV7) (NCBI:txid765952)

pLDDT: mean 83.45, std 11.66, range [47.69, 96.56]

Secondary structure (DSSP, 8-state):
-EEE--S-SS--S--EEE--HHHHHHHHHHHHHHTSSS-S-SEEEEE-TTSSSEEEEE---S-GGGS-HHHHHHHHHHHHHHHS--

Radius of gyration: 15.33 Å; chains: 1; bounding box: 33×34×38 Å